Protein AF-A0A673AAR4-F1 (afdb_monomer)

Mean predicted aligned error: 10.94 Å

Foldseek 3Di:
DDPVVLLVVLLVCCVVPVQDELVNSCVVSVPPDDSVVSLVSCVVVVGRHDHDDPPPPPDPCPVVVVVVCVVCVPPDPVVVVVVPPD

Radius of gyration: 21.32 Å; Cα contacts (8 Å, |Δi|>4): 52; chains: 1; bounding box: 43×30×52 Å

InterPro domains:
  IPR002492 Transposase, Tc1-like [PF01498] (12-74)

Sequence (86 aa):
YSISSKRRMSNEMAKTQPMISSRELKDGLKLPVSTVTIRGHLCEANLSARSPCRVPLLKKDMLKRIQFAKEHINRPKEKWRKLMKV

pLDDT: mean 81.8, std 10.12, range [48.53, 91.88]

Secondary structure (DSSP, 8-state):
--HHHHHHHHHHHHHH-TT--HHHHHHHTT-SS-HHHHHHHHHHTT---SPPP-S--S-SSHHHHHHHHHHTTT--HHHHHHH---

Nearest PDB structures (foldseek):
  2aqf-assembly1_A  TM=6.968E-01  e=7.879E+00  Mus musculus
  7vdv-assembly1_W  TM=3.828E-01  e=8.916E+00  Homo sapiens

Organism: NCBI:txid375764

Solvent-accessible surface area (backbone atoms only — not comparable to full-atom values): 5279 Å² total; per-residue (Å²): 134,57,72,68,59,55,52,53,51,53,52,53,50,34,69,78,37,57,69,52,32,41,62,58,53,30,65,76,67,66,48,99,61,57,52,66,58,51,26,50,55,28,50,78,68,76,40,64,46,58,57,78,76,87,62,81,72,76,73,90,53,48,67,62,51,51,50,51,48,64,75,48,69,84,58,59,68,71,66,51,54,71,70,65,70,120

Structure (mmCIF, N/CA/C/O backbone):
data_AF-A0A673AAR4-F1
#
_entry.id   AF-A0A673AAR4-F1
#
loop_
_atom_site.group_PDB
_atom_site.id
_atom_site.type_symbol
_atom_site.label_atom_id
_atom_site.label_alt_id
_atom_site.label_comp_id
_atom_site.label_asym_id
_atom_site.label_entity_id
_atom_site.label_seq_id
_atom_site.pdbx_PDB_ins_code
_atom_site.Cartn_x
_atom_site.Cartn_y
_atom_site.Cartn_z
_atom_site.occupancy
_atom_site.B_iso_or_equiv
_atom_site.auth_seq_id
_atom_site.auth_comp_id
_atom_site.auth_asym_id
_atom_site.auth_atom_id
_atom_site.pdbx_PDB_model_num
ATOM 1 N N . TYR A 1 1 ? 18.810 2.619 -22.867 1.00 61.03 1 TYR A N 1
ATOM 2 C CA . TYR A 1 1 ? 18.419 3.462 -21.714 1.00 61.03 1 TYR A CA 1
ATOM 3 C C . TYR A 1 1 ? 19.086 2.952 -20.452 1.00 61.03 1 TYR A C 1
ATOM 5 O O . TYR A 1 1 ? 18.999 1.757 -20.186 1.00 61.03 1 TYR A O 1
ATOM 13 N N . SER A 1 2 ? 19.752 3.827 -19.696 1.00 76.31 2 SER A N 1
ATOM 14 C CA . SER A 1 2 ? 20.399 3.463 -18.432 1.00 76.31 2 SER A CA 1
ATOM 15 C C . SER A 1 2 ? 19.369 3.156 -17.332 1.00 76.31 2 SER A C 1
ATOM 17 O O . SER A 1 2 ? 18.203 3.564 -17.399 1.00 76.31 2 SER A O 1
ATOM 19 N N . ILE A 1 3 ? 19.802 2.438 -16.292 1.00 71.81 3 ILE A N 1
ATOM 20 C CA . ILE A 1 3 ? 18.983 2.104 -15.111 1.00 71.81 3 ILE A CA 1
ATOM 21 C C . ILE A 1 3 ? 18.482 3.380 -14.412 1.00 71.81 3 ILE A C 1
ATOM 23 O O . ILE A 1 3 ? 17.330 3.441 -13.980 1.00 71.81 3 ILE A O 1
ATOM 27 N N . SER A 1 4 ? 19.310 4.430 -14.370 1.00 76.56 4 SER A N 1
ATOM 28 C CA . SER A 1 4 ? 18.955 5.731 -13.795 1.00 76.56 4 SER A CA 1
ATOM 29 C C . SER A 1 4 ? 17.813 6.421 -14.551 1.00 76.56 4 SER A C 1
ATOM 31 O O . SER A 1 4 ? 16.893 6.941 -13.917 1.00 76.56 4 SER A O 1
ATOM 33 N N . SER A 1 5 ? 17.794 6.356 -15.888 1.00 83.31 5 SER A N 1
ATOM 34 C CA . SER A 1 5 ? 16.686 6.889 -16.695 1.00 83.31 5 SER A CA 1
ATOM 35 C C . SER A 1 5 ? 15.375 6.150 -16.419 1.00 83.31 5 SER A C 1
ATOM 37 O O . SER A 1 5 ? 14.337 6.780 -16.236 1.00 83.31 5 SER A O 1
ATOM 39 N N . LYS A 1 6 ? 15.420 4.814 -16.323 1.00 82.25 6 LYS A N 1
ATOM 40 C CA . LYS A 1 6 ? 14.241 3.986 -16.013 1.00 82.25 6 LYS A CA 1
ATOM 41 C C . LYS A 1 6 ? 13.678 4.270 -14.615 1.00 82.25 6 LYS A C 1
ATOM 43 O O . LYS A 1 6 ? 12.462 4.334 -14.452 1.00 82.25 6 LYS A O 1
ATOM 48 N N . ARG A 1 7 ? 14.551 4.516 -13.631 1.00 83.75 7 ARG A N 1
ATOM 49 C CA . ARG A 1 7 ? 14.158 4.936 -12.274 1.00 83.75 7 ARG A CA 1
ATOM 50 C C . ARG A 1 7 ? 13.424 6.277 -12.293 1.00 83.75 7 ARG A C 1
ATOM 52 O O . ARG A 1 7 ? 12.352 6.392 -11.708 1.00 83.75 7 ARG A O 1
ATOM 59 N N . ARG A 1 8 ? 13.964 7.266 -13.014 1.00 88.38 8 ARG A N 1
ATOM 60 C CA . ARG A 1 8 ? 13.338 8.589 -13.153 1.00 88.38 8 ARG A CA 1
ATOM 61 C C . ARG A 1 8 ? 11.950 8.491 -13.789 1.00 88.38 8 ARG A C 1
ATOM 63 O O . ARG A 1 8 ? 11.008 9.053 -13.245 1.00 88.38 8 ARG A O 1
ATOM 70 N N . MET A 1 9 ? 11.809 7.728 -14.874 1.00 88.50 9 MET A N 1
ATOM 71 C CA . MET A 1 9 ? 10.510 7.528 -15.531 1.00 88.50 9 MET A CA 1
ATOM 72 C C . MET A 1 9 ? 9.482 6.868 -14.605 1.00 88.50 9 MET A C 1
ATOM 74 O O . MET A 1 9 ? 8.345 7.321 -14.546 1.00 88.50 9 MET A O 1
ATOM 78 N N . SER A 1 10 ? 9.884 5.857 -13.825 1.00 87.50 10 SER A N 1
ATOM 79 C CA . SER A 1 10 ? 8.994 5.221 -12.844 1.00 87.50 10 SER A CA 1
ATOM 80 C C . SER A 1 10 ? 8.480 6.210 -11.797 1.00 87.50 10 SER A C 1
ATOM 82 O O . SER A 1 10 ? 7.310 6.145 -11.426 1.00 87.50 10 SER A O 1
ATOM 84 N N . ASN A 1 11 ? 9.331 7.125 -11.327 1.00 89.44 11 ASN A N 1
ATOM 85 C CA . ASN A 1 11 ? 8.932 8.138 -10.352 1.00 89.44 11 ASN A CA 1
ATOM 86 C C . ASN A 1 11 ? 7.954 9.152 -10.959 1.00 89.44 11 ASN A C 1
ATOM 88 O O . ASN A 1 11 ? 6.961 9.492 -10.324 1.00 89.44 11 ASN A O 1
ATOM 92 N N . GLU A 1 12 ? 8.194 9.605 -12.190 1.00 91.12 12 GLU A N 1
ATOM 93 C CA . GLU A 1 12 ? 7.286 10.533 -12.878 1.00 91.12 12 GLU A CA 1
ATOM 94 C C . GLU A 1 12 ? 5.921 9.892 -13.181 1.00 91.12 12 GLU A C 1
ATOM 96 O O . GLU A 1 12 ? 4.875 10.508 -12.968 1.00 91.12 12 GLU A O 1
ATOM 101 N N . MET A 1 13 ? 5.901 8.616 -13.573 1.00 90.44 13 MET A N 1
ATOM 102 C CA . MET A 1 13 ? 4.651 7.870 -13.753 1.00 90.44 13 MET A CA 1
ATOM 103 C C . MET A 1 13 ? 3.882 7.721 -12.436 1.00 90.44 13 MET A C 1
ATOM 105 O O . MET A 1 13 ? 2.676 7.940 -12.400 1.00 90.44 13 MET A O 1
ATOM 109 N N . ALA A 1 14 ? 4.571 7.413 -11.336 1.00 87.88 14 ALA A N 1
ATOM 110 C CA . ALA A 1 14 ? 3.934 7.300 -10.025 1.00 87.88 14 ALA A CA 1
ATOM 111 C C . ALA A 1 14 ? 3.410 8.648 -9.490 1.00 87.88 14 ALA A C 1
ATOM 113 O O . ALA A 1 14 ? 2.408 8.670 -8.780 1.00 87.88 14 ALA A O 1
ATOM 114 N N . LYS A 1 15 ? 4.042 9.777 -9.840 1.00 88.69 15 LYS A N 1
ATOM 115 C CA . LYS A 1 15 ? 3.546 11.123 -9.494 1.00 88.69 15 LYS A CA 1
ATOM 116 C C . LYS A 1 15 ? 2.305 11.514 -10.293 1.00 88.69 15 LYS A C 1
ATOM 118 O O . LYS A 1 15 ? 1.365 12.063 -9.730 1.00 88.69 15 LYS A O 1
ATOM 123 N N . THR A 1 16 ? 2.314 11.249 -11.599 1.00 89.88 16 THR A N 1
ATOM 124 C CA . THR A 1 16 ? 1.192 11.580 -12.496 1.00 89.88 16 THR A CA 1
ATOM 125 C C . THR A 1 16 ? -0.010 10.665 -12.272 1.00 89.88 16 THR A C 1
ATOM 127 O O . THR A 1 16 ? -1.150 11.098 -12.418 1.00 89.88 16 THR A O 1
ATOM 130 N N . GLN A 1 17 ? 0.232 9.413 -11.875 1.00 86.50 17 GLN A N 1
ATOM 131 C CA . GLN A 1 17 ? -0.796 8.413 -11.603 1.00 86.50 17 GLN A CA 1
ATOM 132 C C . GLN A 1 17 ? -0.539 7.728 -10.250 1.00 86.50 17 GLN A C 1
ATOM 134 O O . GLN A 1 17 ? -0.033 6.610 -10.210 1.00 86.50 17 GLN A O 1
ATOM 139 N N . PRO A 1 18 ? -0.934 8.333 -9.115 1.00 81.69 18 PRO A N 1
ATOM 140 C CA . PRO A 1 18 ? -0.633 7.805 -7.774 1.00 81.69 18 PRO A CA 1
ATOM 141 C C . PRO A 1 18 ? -1.278 6.443 -7.458 1.00 81.69 18 PRO A C 1
ATOM 143 O O . PRO A 1 18 ? -0.931 5.801 -6.465 1.00 81.69 18 PRO A O 1
ATOM 146 N N . MET A 1 19 ? -2.227 6.001 -8.289 1.00 83.06 19 MET A N 1
ATOM 147 C CA . MET A 1 19 ? -2.901 4.702 -8.187 1.00 83.06 19 MET A CA 1
ATOM 148 C C 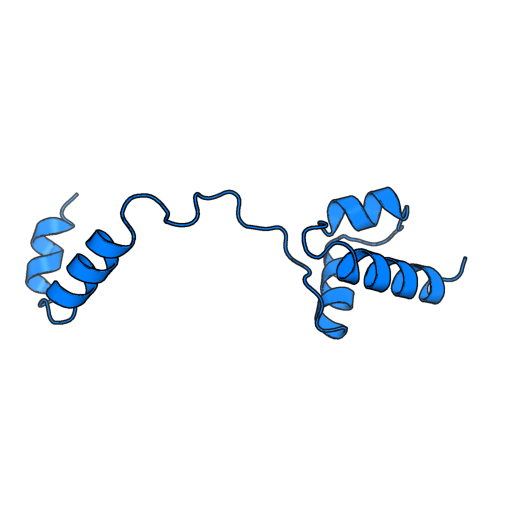. MET A 1 19 ? -2.198 3.592 -8.986 1.00 83.06 19 MET A C 1
ATOM 150 O O . MET A 1 19 ? -2.610 2.435 -8.876 1.00 83.06 19 MET A O 1
ATOM 154 N N . ILE A 1 20 ? -1.166 3.916 -9.777 1.00 85.69 20 ILE A N 1
ATOM 155 C CA . ILE A 1 20 ? -0.467 2.935 -10.610 1.00 85.69 20 ILE A CA 1
ATOM 156 C C . ILE A 1 20 ? 0.241 1.900 -9.735 1.00 85.69 20 ILE A C 1
ATOM 158 O O . ILE A 1 20 ? 0.939 2.215 -8.767 1.00 85.69 20 ILE A O 1
ATOM 162 N N . SER A 1 21 ? 0.050 0.624 -10.050 1.00 86.12 21 SER A N 1
ATO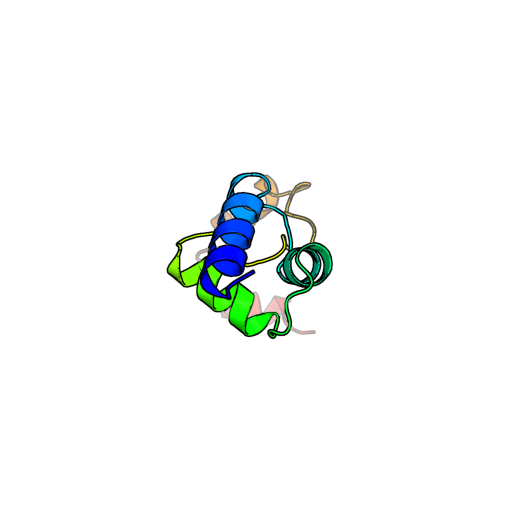M 163 C CA . SER A 1 21 ? 0.668 -0.456 -9.295 1.00 86.12 21 SER A CA 1
ATOM 164 C C . SER A 1 21 ? 2.124 -0.684 -9.702 1.00 86.12 21 SER A C 1
ATOM 166 O O . SER A 1 21 ? 2.527 -0.502 -10.849 1.00 86.12 21 SER A O 1
ATOM 168 N N . SER A 1 22 ? 2.920 -1.217 -8.771 1.00 87.94 22 SER A N 1
ATOM 169 C CA . SER A 1 22 ? 4.287 -1.675 -9.080 1.00 87.94 22 SER A CA 1
ATOM 170 C C . SER A 1 22 ? 4.356 -2.746 -10.184 1.00 87.94 22 SER A C 1
ATOM 172 O O . SER A 1 22 ? 5.407 -2.907 -10.799 1.00 87.94 22 SER A O 1
ATOM 174 N N . ARG A 1 23 ? 3.260 -3.480 -10.438 1.00 89.00 23 ARG A N 1
ATOM 175 C CA . ARG A 1 23 ? 3.156 -4.448 -11.544 1.00 89.00 23 ARG A CA 1
ATOM 176 C C . ARG A 1 23 ? 2.985 -3.729 -12.880 1.00 89.00 23 ARG A C 1
ATOM 178 O O . ARG A 1 23 ? 3.774 -3.958 -13.785 1.00 89.00 23 ARG A O 1
ATOM 185 N N . GLU A 1 24 ? 2.048 -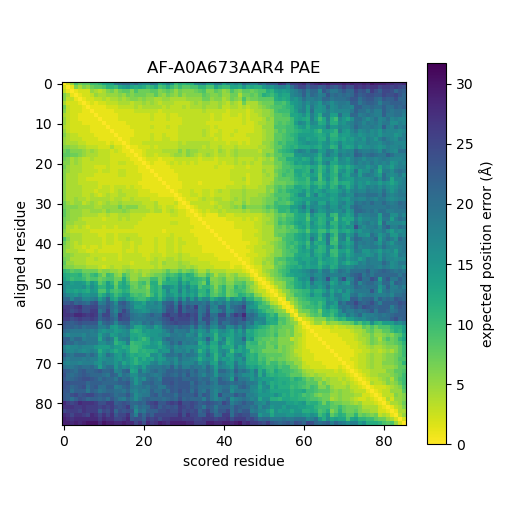2.788 -12.951 1.00 89.56 24 GLU A N 1
ATOM 186 C CA . GLU A 1 24 ? 1.826 -1.957 -14.141 1.00 89.56 24 GLU A CA 1
ATOM 187 C C . GLU A 1 24 ? 3.065 -1.129 -14.502 1.00 89.56 24 GLU A C 1
ATOM 189 O O . GLU A 1 24 ? 3.423 -1.047 -15.672 1.00 89.56 24 GLU A O 1
ATOM 194 N N . LEU A 1 25 ? 3.788 -0.592 -13.511 1.00 89.50 25 LEU A N 1
ATOM 195 C CA . LEU A 1 25 ? 5.072 0.081 -13.746 1.00 89.50 25 LEU A CA 1
ATOM 196 C C . LEU A 1 25 ? 6.138 -0.866 -14.313 1.00 89.50 25 LEU A C 1
ATOM 198 O O . LEU A 1 25 ? 6.906 -0.472 -15.190 1.00 89.50 25 LEU A O 1
ATOM 202 N N . LYS A 1 26 ? 6.201 -2.113 -13.828 1.00 90.31 26 LYS A N 1
ATOM 203 C CA . LYS A 1 26 ? 7.158 -3.112 -14.322 1.00 90.31 26 LYS A CA 1
ATOM 204 C C . LYS A 1 26 ? 6.888 -3.455 -15.784 1.00 90.31 26 LYS A C 1
ATOM 206 O O . LYS A 1 26 ? 7.829 -3.464 -16.579 1.00 90.31 26 LYS A O 1
ATOM 211 N N . ASP A 1 27 ? 5.627 -3.718 -16.109 1.00 90.56 27 ASP A N 1
ATOM 212 C CA . ASP A 1 27 ? 5.208 -4.163 -17.436 1.00 90.56 27 ASP A CA 1
ATOM 213 C C . ASP A 1 27 ? 5.241 -2.998 -18.438 1.00 90.56 27 ASP A C 1
ATOM 215 O O . ASP A 1 27 ? 5.799 -3.137 -19.528 1.00 90.56 27 ASP A O 1
ATOM 219 N N . GLY A 1 28 ? 4.767 -1.813 -18.036 1.00 89.25 28 GLY A N 1
ATOM 220 C CA . GLY A 1 28 ? 4.768 -0.604 -18.862 1.00 89.25 28 GLY A CA 1
ATOM 221 C C . GLY A 1 28 ? 6.171 -0.096 -19.209 1.00 89.25 28 GLY A C 1
ATOM 222 O O . GLY A 1 28 ? 6.420 0.303 -20.344 1.00 89.25 28 GLY A O 1
ATOM 223 N N . LEU A 1 29 ? 7.120 -0.165 -18.266 1.00 88.44 29 LEU A N 1
ATOM 224 C CA . LEU A 1 29 ? 8.513 0.259 -18.488 1.00 88.44 29 LEU A CA 1
ATOM 225 C C . LEU A 1 29 ? 9.459 -0.892 -18.872 1.00 88.44 29 LEU A C 1
ATOM 227 O O . LEU A 1 29 ? 10.668 -0.667 -19.033 1.00 88.44 29 LEU A O 1
ATOM 231 N N . LYS A 1 30 ? 8.936 -2.120 -19.006 1.00 89.50 30 LYS A N 1
ATOM 232 C CA . LYS A 1 30 ? 9.693 -3.350 -19.307 1.00 89.50 30 LYS A CA 1
ATOM 233 C C . LYS A 1 30 ? 10.964 -3.444 -18.453 1.00 89.50 30 LYS A C 1
ATOM 235 O O . LYS A 1 30 ? 12.100 -3.471 -18.950 1.00 89.50 30 LYS A O 1
ATOM 240 N N . LEU A 1 31 ? 10.778 -3.367 -17.136 1.00 86.44 31 LEU A N 1
ATOM 241 C CA . LEU A 1 31 ? 11.878 -3.361 -16.176 1.00 86.44 31 LEU A CA 1
ATOM 242 C C . LEU A 1 31 ? 12.333 -4.799 -15.870 1.00 86.44 31 LEU A C 1
ATOM 244 O O . LEU A 1 31 ? 11.509 -5.608 -15.443 1.00 86.44 31 LEU A O 1
ATOM 248 N N . PRO A 1 32 ? 13.638 -5.119 -15.980 1.00 88.94 32 PRO A N 1
ATOM 249 C CA . PRO A 1 32 ? 14.172 -6.437 -15.626 1.00 88.94 32 PRO A CA 1
ATOM 250 C C . PRO A 1 32 ? 14.363 -6.596 -14.106 1.00 88.94 32 PRO A C 1
ATOM 252 O O . PRO A 1 32 ? 15.211 -7.358 -13.660 1.00 88.94 32 PRO A O 1
ATOM 255 N N . VAL A 1 33 ? 13.621 -5.840 -13.290 1.00 88.56 33 VAL A N 1
ATOM 256 C CA . VAL A 1 33 ? 13.737 -5.863 -11.828 1.00 88.56 33 VAL A CA 1
ATOM 257 C C . VAL A 1 33 ? 12.455 -6.367 -11.186 1.00 88.56 33 VAL A C 1
ATOM 259 O O . VAL A 1 33 ? 11.368 -6.337 -11.770 1.00 88.56 33 VAL A O 1
ATOM 262 N N . SER A 1 34 ? 12.584 -6.859 -9.959 1.00 91.31 34 SER A N 1
ATOM 263 C CA . SER A 1 34 ? 11.439 -7.336 -9.196 1.00 91.31 34 SER A CA 1
ATOM 264 C C . SER A 1 34 ? 10.494 -6.185 -8.822 1.00 91.31 34 SER A C 1
ATOM 266 O O . SER A 1 34 ? 10.907 -5.036 -8.654 1.00 91.31 34 SER A O 1
ATOM 268 N N . THR A 1 35 ? 9.211 -6.497 -8.613 1.00 90.56 35 THR A N 1
ATOM 269 C CA . THR A 1 35 ? 8.247 -5.508 -8.098 1.00 90.56 35 THR A CA 1
ATOM 270 C C . THR A 1 35 ? 8.603 -5.036 -6.688 1.00 90.56 35 THR A C 1
ATOM 272 O O . THR A 1 35 ? 8.235 -3.929 -6.311 1.00 90.56 35 THR A O 1
ATOM 275 N N . VAL A 1 36 ? 9.333 -5.844 -5.909 1.00 90.62 36 VAL A N 1
ATOM 276 C CA . VAL A 1 36 ? 9.837 -5.475 -4.576 1.00 90.62 36 VAL A CA 1
ATOM 277 C C . VAL A 1 36 ? 10.837 -4.329 -4.692 1.00 90.62 36 VAL A C 1
ATOM 279 O O . VAL A 1 36 ? 10.693 -3.329 -3.997 1.00 90.62 36 VAL A O 1
ATOM 282 N N . THR A 1 37 ? 11.785 -4.435 -5.624 1.00 90.56 37 THR A N 1
ATOM 283 C CA . THR A 1 37 ? 12.790 -3.399 -5.897 1.00 90.56 37 THR A CA 1
ATOM 284 C C . THR A 1 37 ? 12.140 -2.097 -6.363 1.00 90.56 37 THR A C 1
ATOM 286 O O . THR A 1 37 ? 12.493 -1.025 -5.882 1.00 90.56 37 THR A O 1
ATOM 289 N N . ILE A 1 38 ? 11.134 -2.185 -7.243 1.00 90.12 38 ILE A N 1
ATOM 290 C CA . ILE A 1 38 ? 10.365 -1.013 -7.697 1.00 90.12 38 ILE A CA 1
ATOM 291 C C . ILE A 1 38 ? 9.691 -0.326 -6.505 1.00 90.12 38 ILE A C 1
ATOM 293 O O . ILE A 1 38 ? 9.798 0.887 -6.357 1.00 90.12 38 ILE A O 1
ATOM 297 N N . ARG A 1 39 ? 9.043 -1.093 -5.617 1.00 90.56 39 ARG A N 1
ATOM 298 C CA . ARG A 1 39 ? 8.423 -0.529 -4.411 1.00 90.56 39 ARG A CA 1
ATOM 299 C C . ARG A 1 39 ? 9.439 0.112 -3.472 1.00 90.56 39 ARG A C 1
ATOM 301 O O . ARG A 1 39 ? 9.162 1.195 -2.978 1.00 90.56 39 ARG A O 1
ATOM 308 N N . GLY A 1 40 ? 10.590 -0.524 -3.251 1.00 91.88 40 GLY A N 1
ATOM 309 C CA . GLY A 1 40 ? 11.671 0.033 -2.432 1.00 91.88 40 GLY A CA 1
ATOM 310 C C . GLY A 1 40 ? 12.114 1.407 -2.935 1.00 91.88 40 GLY A C 1
ATOM 311 O O . GLY A 1 40 ? 12.085 2.370 -2.178 1.00 91.88 40 GLY A O 1
ATOM 312 N N . HIS A 1 41 ? 12.389 1.527 -4.237 1.00 90.12 41 HIS A N 1
ATOM 313 C CA . HIS A 1 41 ? 12.768 2.804 -4.849 1.00 90.12 41 HIS A CA 1
ATOM 314 C C . HIS A 1 41 ? 11.675 3.878 -4.762 1.00 90.12 41 HIS A C 1
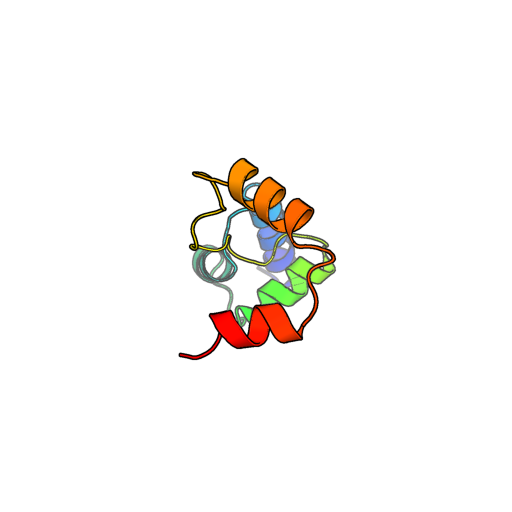ATOM 316 O O . HIS A 1 41 ? 11.988 5.049 -4.564 1.00 90.12 41 HIS A O 1
ATOM 322 N N . LEU A 1 42 ? 10.404 3.502 -4.931 1.00 90.31 42 LEU A N 1
ATOM 323 C CA . LEU A 1 42 ? 9.292 4.442 -4.779 1.00 90.31 42 LEU A CA 1
ATOM 324 C C . LEU A 1 42 ? 9.175 4.926 -3.328 1.00 90.31 42 LEU A C 1
ATOM 326 O O . LEU A 1 42 ? 9.004 6.122 -3.109 1.00 90.31 42 LEU A O 1
ATOM 330 N N . CYS A 1 43 ? 9.334 4.030 -2.349 1.00 89.75 43 CYS A N 1
ATOM 331 C CA . CYS A 1 43 ? 9.346 4.388 -0.931 1.00 89.75 43 CYS A CA 1
ATOM 332 C C . CYS A 1 43 ? 10.512 5.326 -0.580 1.00 89.75 43 CYS A C 1
ATOM 334 O O . CYS A 1 43 ? 10.289 6.313 0.110 1.00 89.75 43 CYS A O 1
ATOM 336 N N . GLU A 1 44 ? 11.726 5.068 -1.084 1.00 91.38 44 GLU A N 1
ATOM 337 C CA . GLU A 1 44 ? 12.886 5.968 -0.920 1.00 91.38 44 GLU A CA 1
ATOM 338 C C . GLU A 1 44 ? 12.614 7.374 -1.477 1.00 91.38 44 GLU A C 1
ATOM 340 O O . GLU A 1 44 ? 13.109 8.367 -0.951 1.00 91.38 44 GLU A O 1
ATOM 345 N N . ALA A 1 45 ? 11.805 7.464 -2.535 1.00 89.38 45 ALA A N 1
ATOM 346 C CA . ALA A 1 45 ? 11.388 8.719 -3.150 1.00 89.38 45 ALA A CA 1
ATOM 347 C C . ALA A 1 45 ? 10.127 9.340 -2.509 1.00 89.38 45 ALA A C 1
ATOM 349 O O . ALA A 1 45 ? 9.607 10.317 -3.046 1.00 89.38 45 ALA A O 1
ATOM 350 N N . ASN A 1 46 ? 9.625 8.793 -1.394 1.00 89.06 46 ASN A N 1
ATOM 351 C CA . ASN A 1 46 ? 8.374 9.194 -0.733 1.00 89.06 46 ASN A CA 1
ATOM 352 C C . ASN A 1 46 ? 7.125 9.121 -1.638 1.00 89.06 46 ASN A C 1
ATOM 354 O O . ASN A 1 46 ? 6.183 9.896 -1.483 1.00 89.06 46 ASN A O 1
ATOM 358 N N . LEU A 1 47 ? 7.103 8.189 -2.595 1.00 88.06 47 LEU A N 1
ATOM 359 C CA . LEU A 1 47 ? 5.989 7.981 -3.523 1.00 88.06 47 LEU A CA 1
ATOM 360 C C . LEU A 1 47 ? 5.132 6.773 -3.128 1.00 88.06 47 LEU A C 1
ATOM 362 O O . LEU A 1 47 ? 5.595 5.822 -2.493 1.00 88.06 47 LEU A O 1
ATOM 366 N N . SER A 1 48 ? 3.865 6.792 -3.554 1.00 78.12 48 SER A N 1
ATOM 367 C CA . SER A 1 48 ? 2.951 5.666 -3.356 1.00 78.12 48 SER A CA 1
ATOM 368 C C . SER A 1 48 ? 3.460 4.428 -4.093 1.00 78.12 48 SER A C 1
ATOM 370 O O . SER A 1 48 ? 3.529 4.385 -5.318 1.00 78.12 48 SER A O 1
ATOM 372 N N . ALA A 1 49 ? 3.811 3.401 -3.324 1.00 72.75 49 ALA A N 1
ATOM 373 C CA . ALA A 1 49 ? 4.308 2.127 -3.834 1.00 72.75 49 ALA A CA 1
ATOM 374 C C . ALA A 1 49 ? 3.264 0.997 -3.754 1.00 72.75 49 ALA A C 1
ATOM 376 O O . ALA A 1 49 ? 3.529 -0.138 -4.169 1.00 72.75 49 ALA A O 1
ATOM 377 N N . ARG A 1 50 ? 2.093 1.264 -3.160 1.00 73.62 50 ARG A N 1
ATOM 378 C CA . ARG A 1 50 ? 1.067 0.255 -2.872 1.00 73.62 50 ARG A CA 1
ATOM 379 C C . ARG A 1 50 ? -0.189 0.514 -3.688 1.00 73.62 50 ARG A C 1
ATOM 381 O O . ARG A 1 50 ? -0.674 1.634 -3.771 1.00 73.62 50 ARG A O 1
ATOM 388 N N . SER A 1 51 ? -0.740 -0.562 -4.235 1.00 66.62 51 SER A N 1
ATOM 389 C CA . SER A 1 51 ? -2.062 -0.534 -4.848 1.00 66.62 51 SER A CA 1
ATOM 390 C C . SER A 1 51 ? -3.130 -0.255 -3.785 1.00 66.62 51 SER A C 1
ATOM 392 O O . SER A 1 51 ? -2.998 -0.743 -2.656 1.00 66.62 51 SER A O 1
ATOM 394 N N . PRO A 1 52 ? -4.202 0.476 -4.129 1.00 66.06 52 PRO A N 1
ATOM 395 C CA . PRO A 1 52 ? -5.331 0.660 -3.230 1.00 66.06 52 PRO A CA 1
ATOM 396 C C . PRO A 1 52 ? -5.931 -0.692 -2.829 1.00 66.06 52 PRO A C 1
ATOM 398 O O . PRO A 1 52 ? -6.010 -1.630 -3.628 1.00 66.06 52 PRO A O 1
ATOM 401 N N . CYS A 1 53 ? -6.346 -0.798 -1.568 1.00 70.25 53 CYS A N 1
ATOM 402 C CA . CYS A 1 53 ? -6.957 -2.015 -1.054 1.00 70.25 53 CYS A CA 1
ATOM 403 C C . CYS A 1 53 ? -8.316 -2.243 -1.739 1.00 70.25 53 CYS A C 1
ATOM 405 O O . CYS A 1 53 ? -9.152 -1.344 -1.758 1.00 70.25 53 CYS A O 1
ATOM 407 N N . ARG A 1 54 ? -8.543 -3.445 -2.290 1.00 63.88 54 ARG A N 1
ATOM 408 C CA . ARG A 1 54 ? -9.801 -3.826 -2.968 1.00 63.88 54 ARG A CA 1
ATOM 409 C C . ARG A 1 54 ? -10.973 -4.074 -2.010 1.00 63.88 54 ARG A C 1
ATOM 411 O O . ARG A 1 54 ? -12.091 -4.291 -2.467 1.00 63.88 54 ARG A O 1
ATOM 418 N N . VAL A 1 55 ? -10.734 -4.081 -0.698 1.00 67.75 55 VAL A N 1
ATOM 419 C CA . VAL A 1 55 ? -11.815 -4.179 0.292 1.00 67.75 55 VAL A CA 1
ATOM 420 C C . VAL A 1 55 ? -12.671 -2.915 0.253 1.00 67.75 55 VAL A C 1
ATOM 422 O O . VAL A 1 55 ? -12.135 -1.831 0.008 1.00 67.75 55 VAL A O 1
ATOM 425 N N . PRO A 1 56 ? -13.989 -3.012 0.503 1.00 61.62 56 PRO A N 1
ATOM 426 C CA . PRO A 1 56 ? -14.822 -1.829 0.561 1.00 61.62 56 PRO A CA 1
ATOM 427 C C . PRO A 1 56 ? -14.290 -0.912 1.661 1.00 61.62 56 PRO A C 1
ATOM 429 O O . PRO A 1 56 ? -14.380 -1.217 2.851 1.00 61.62 56 PRO A O 1
ATOM 432 N N . LEU A 1 57 ? -13.746 0.234 1.244 1.00 63.97 57 LEU A N 1
ATOM 433 C CA . LEU A 1 57 ? -13.609 1.390 2.114 1.00 63.97 57 LEU A CA 1
ATOM 434 C C . LEU A 1 57 ? -14.984 1.601 2.745 1.00 63.97 57 LEU A C 1
ATOM 436 O O . LEU A 1 57 ? -15.992 1.656 2.039 1.00 63.97 57 LEU A O 1
ATOM 440 N N . LEU A 1 58 ? -15.016 1.589 4.071 1.00 64.81 58 LEU A N 1
ATOM 441 C CA . LEU A 1 58 ? -16.205 1.587 4.915 1.00 64.81 58 LEU A CA 1
ATOM 442 C C . LEU A 1 58 ? -17.152 2.740 4.545 1.00 64.81 58 LEU A C 1
ATOM 444 O O . LEU A 1 58 ? -17.032 3.826 5.093 1.00 64.81 58 LEU A O 1
ATOM 448 N N . LYS A 1 59 ? -18.077 2.530 3.602 1.00 62.28 59 LYS A N 1
ATOM 449 C CA . LYS A 1 59 ? -18.910 3.618 3.054 1.00 62.28 59 LYS A CA 1
ATOM 450 C C . LYS A 1 59 ? -20.364 3.607 3.526 1.00 62.28 59 LYS A C 1
ATOM 452 O O . LYS A 1 59 ? -20.953 4.672 3.611 1.00 62.28 59 LYS A O 1
ATOM 457 N N . LYS A 1 60 ? -20.953 2.449 3.855 1.00 65.75 60 LYS A N 1
ATOM 458 C CA . LYS A 1 60 ? -22.404 2.378 4.133 1.00 65.75 60 LYS A CA 1
ATOM 459 C C . LYS A 1 60 ? -22.810 2.720 5.572 1.00 65.75 60 LYS A C 1
ATOM 461 O O . LYS A 1 60 ? -23.828 3.365 5.758 1.00 65.75 60 LYS A O 1
ATOM 466 N N . ASP A 1 61 ? -22.006 2.366 6.578 1.00 74.69 61 ASP A N 1
ATOM 467 C CA . ASP A 1 61 ? -22.380 2.543 7.996 1.00 74.69 61 ASP A CA 1
ATOM 468 C C . ASP A 1 61 ? -21.241 3.118 8.855 1.00 74.69 61 ASP A C 1
ATOM 470 O O . ASP A 1 61 ? -21.133 2.812 10.043 1.00 74.69 61 ASP A O 1
ATOM 474 N N . MET A 1 62 ? -20.354 3.932 8.267 1.00 81.00 62 MET A N 1
ATOM 475 C CA . MET A 1 62 ? -19.197 4.499 8.980 1.00 81.00 62 MET A CA 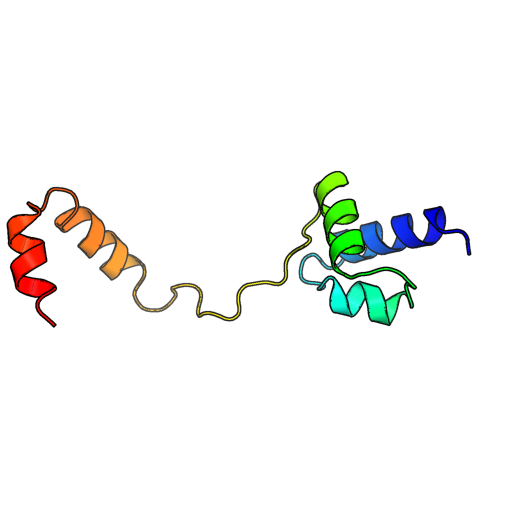1
ATOM 476 C C . MET A 1 62 ? -19.618 5.205 10.278 1.00 81.00 62 MET A C 1
ATOM 478 O O . MET A 1 62 ? -19.041 4.939 11.328 1.00 81.00 62 MET A O 1
ATOM 482 N N . LEU A 1 63 ? -20.668 6.031 10.227 1.00 83.12 63 LEU A N 1
ATOM 483 C CA . LEU A 1 63 ? -21.178 6.758 11.393 1.00 83.12 63 LEU A CA 1
ATOM 484 C C . LEU A 1 63 ? -21.708 5.821 12.483 1.00 83.12 63 LEU A C 1
ATOM 486 O O . LEU A 1 63 ? -21.326 5.969 13.639 1.00 83.12 63 LEU A O 1
ATOM 490 N N . LYS A 1 64 ? -22.515 4.813 12.125 1.00 8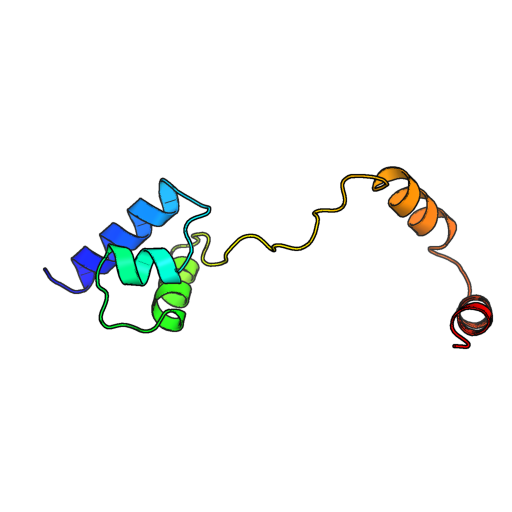5.12 64 LYS A N 1
ATOM 491 C CA . LYS A 1 64 ? -23.038 3.832 13.092 1.00 85.12 64 LYS A CA 1
ATOM 492 C C . LYS A 1 64 ? -21.915 3.027 13.745 1.00 85.12 64 LYS A C 1
ATOM 494 O O . LYS A 1 64 ? -21.983 2.732 14.930 1.00 85.12 64 LYS A O 1
ATOM 499 N N . ARG A 1 65 ? -20.855 2.705 12.997 1.00 82.94 65 ARG A N 1
ATOM 500 C CA . ARG A 1 65 ? -19.670 2.009 13.526 1.00 82.94 65 ARG A CA 1
ATOM 501 C C . ARG A 1 65 ? -18.850 2.890 14.462 1.00 8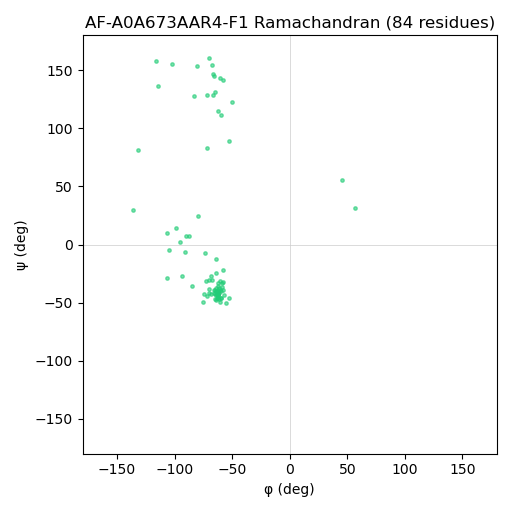2.94 65 ARG A C 1
ATOM 503 O O . ARG A 1 65 ? -18.414 2.404 15.498 1.00 82.94 65 ARG A O 1
ATOM 510 N N . ILE A 1 66 ? -18.654 4.164 14.116 1.00 87.50 66 ILE A N 1
ATOM 511 C CA . ILE A 1 66 ? -17.986 5.133 14.997 1.00 87.50 66 ILE A CA 1
ATOM 512 C C . ILE A 1 66 ? -18.794 5.306 16.282 1.00 87.50 66 ILE A C 1
ATOM 514 O O . ILE A 1 66 ? -18.218 5.276 17.366 1.00 87.50 66 ILE A O 1
ATOM 518 N N . GLN A 1 67 ? -20.115 5.437 16.165 1.00 90.25 67 GLN A N 1
ATOM 519 C CA . GLN A 1 67 ? -21.017 5.543 17.305 1.00 90.25 67 GLN A CA 1
ATOM 520 C C . GLN A 1 67 ? -20.936 4.294 18.192 1.00 90.25 67 GLN A C 1
ATOM 522 O O . GLN A 1 67 ? -20.657 4.407 19.382 1.00 90.25 67 GLN A O 1
ATOM 527 N N . PHE A 1 68 ? -21.038 3.103 17.597 1.00 88.25 68 PHE A N 1
ATOM 528 C CA . PHE A 1 68 ? -20.885 1.833 18.304 1.00 88.25 68 PHE A CA 1
ATOM 529 C C . PHE A 1 68 ? -19.529 1.723 19.018 1.00 88.25 68 PHE A C 1
ATOM 531 O O . PHE A 1 68 ? -19.471 1.305 20.173 1.00 88.25 68 PHE A O 1
ATOM 538 N N . ALA A 1 69 ? -18.434 2.121 18.361 1.00 87.88 69 ALA A N 1
ATOM 539 C CA . ALA A 1 69 ? -17.098 2.093 18.950 1.00 87.88 69 ALA A CA 1
ATOM 540 C C . ALA A 1 69 ? -16.970 3.055 20.140 1.00 87.88 69 ALA A C 1
ATOM 542 O O . ALA A 1 69 ? -16.416 2.669 21.166 1.00 87.88 69 ALA A O 1
ATOM 543 N N . LYS A 1 70 ? -17.516 4.274 20.031 1.00 91.06 70 LYS A N 1
ATOM 544 C CA . LYS A 1 70 ? -17.550 5.252 21.131 1.00 91.06 70 LYS A CA 1
ATOM 545 C C . LYS A 1 70 ? -18.358 4.737 22.322 1.00 91.06 70 LYS A C 1
ATOM 547 O O . LYS A 1 70 ? -17.883 4.812 23.449 1.00 91.06 70 LYS A O 1
ATOM 552 N N . GLU A 1 71 ? -19.537 4.170 22.074 1.00 91.00 71 GLU A N 1
ATOM 553 C CA . GLU A 1 71 ? -20.413 3.612 23.116 1.00 91.00 71 GLU A CA 1
ATOM 554 C C . GLU A 1 71 ? -19.771 2.441 23.867 1.00 91.00 71 GLU A C 1
ATOM 556 O O . GLU A 1 71 ? -19.997 2.260 25.063 1.00 91.00 71 GLU A O 1
ATOM 561 N N . HIS A 1 72 ? -18.948 1.648 23.182 1.00 87.94 72 HIS A N 1
ATOM 562 C CA . HIS A 1 72 ? -18.372 0.428 23.742 1.00 87.94 72 HIS A CA 1
ATOM 563 C C . HIS A 1 72 ? -16.879 0.546 24.086 1.00 87.94 72 HIS A C 1
ATOM 565 O O . HIS A 1 72 ? -16.270 -0.466 24.438 1.00 87.94 72 HIS A O 1
ATOM 571 N N . ILE A 1 73 ? -16.295 1.752 24.045 1.00 87.50 73 ILE A N 1
ATOM 572 C CA . ILE A 1 73 ? -14.858 1.974 24.289 1.00 87.50 73 ILE A CA 1
ATOM 573 C C . ILE A 1 73 ? -14.431 1.544 25.702 1.00 87.50 73 ILE A C 1
ATOM 575 O O . ILE A 1 73 ? -13.382 0.933 25.874 1.00 87.50 73 ILE A O 1
ATOM 579 N N . ASN A 1 74 ? -15.297 1.771 26.695 1.00 87.50 74 ASN A N 1
ATOM 580 C CA . ASN A 1 74 ? -15.057 1.445 28.106 1.00 87.50 74 ASN A CA 1
ATOM 581 C C . ASN A 1 74 ? -15.704 0.119 28.533 1.00 87.50 74 ASN A C 1
ATOM 583 O O . ASN A 1 74 ? -15.881 -0.147 29.724 1.00 87.50 74 ASN A O 1
ATOM 587 N N . ARG A 1 75 ? -16.136 -0.718 27.582 1.00 81.81 75 ARG A N 1
ATOM 588 C CA . ARG A 1 75 ? -16.868 -1.939 27.922 1.00 81.81 75 ARG A CA 1
ATOM 589 C C . ARG A 1 75 ? -15.918 -2.974 28.562 1.00 81.81 75 ARG A C 1
ATOM 591 O O . ARG A 1 75 ? -14.915 -3.325 27.939 1.00 81.81 75 ARG A O 1
ATOM 598 N N . PRO A 1 76 ? -16.258 -3.542 29.738 1.00 85.56 76 PRO A N 1
ATOM 599 C CA . PRO A 1 76 ? -15.428 -4.543 30.406 1.00 85.56 76 PRO A CA 1
ATOM 600 C C . PRO A 1 76 ? -15.217 -5.802 29.558 1.00 85.56 76 PRO A C 1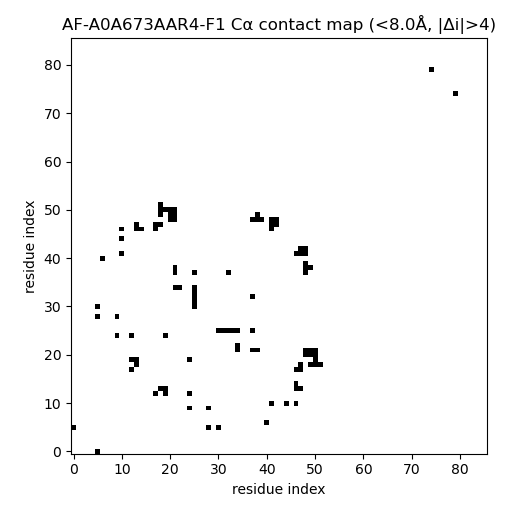
ATOM 602 O O . PRO A 1 76 ? -16.139 -6.279 28.882 1.00 85.56 76 PRO A O 1
ATOM 605 N N . LYS A 1 77 ? -14.017 -6.386 29.643 1.00 77.69 77 LYS A N 1
ATOM 606 C CA . LYS A 1 77 ? -13.606 -7.569 28.869 1.00 77.69 77 LYS A CA 1
ATOM 607 C C . LYS A 1 77 ? -14.504 -8.785 29.121 1.00 77.69 77 LYS A C 1
ATOM 609 O O . LYS A 1 77 ? -14.771 -9.530 28.178 1.00 77.69 77 LYS A O 1
ATOM 614 N N . GLU A 1 78 ? -15.042 -8.969 30.332 1.00 80.06 78 GLU A N 1
ATOM 615 C CA . GLU A 1 78 ? -16.006 -10.045 30.634 1.00 80.06 78 GLU A CA 1
ATOM 616 C C . GLU A 1 78 ? -17.258 -9.978 29.748 1.00 80.06 78 GLU A C 1
ATOM 618 O O . GLU A 1 78 ? -17.740 -11.010 29.277 1.00 80.06 78 GLU A O 1
ATOM 623 N N . LYS A 1 79 ? -17.765 -8.770 29.460 1.00 74.62 79 LYS A N 1
ATOM 624 C CA . LYS A 1 79 ? -18.961 -8.595 28.620 1.00 74.62 79 LYS A CA 1
ATOM 625 C C . LYS A 1 79 ? -18.686 -8.942 27.154 1.00 74.62 79 LYS A C 1
ATOM 627 O O . LYS A 1 79 ? -19.582 -9.441 26.479 1.00 74.62 79 LYS A O 1
ATOM 632 N N . TRP A 1 80 ? -17.455 -8.737 26.679 1.00 79.12 80 TRP A N 1
ATOM 633 C CA . TRP A 1 80 ? -17.033 -9.158 25.338 1.00 79.12 80 TRP A CA 1
ATOM 634 C C . TRP A 1 80 ? -16.917 -10.677 25.215 1.00 79.12 80 TRP A C 1
ATOM 636 O O . TRP A 1 80 ? -17.346 -11.239 24.209 1.00 79.12 80 TRP A O 1
ATOM 646 N N . ARG A 1 81 ? -16.424 -11.363 26.256 1.00 70.62 81 ARG A N 1
ATOM 647 C CA . ARG A 1 81 ? -16.326 -12.834 26.265 1.00 70.62 81 ARG A CA 1
ATOM 648 C C . ARG A 1 81 ? -17.684 -13.516 26.108 1.00 70.62 81 ARG A C 1
ATOM 650 O O . ARG A 1 81 ? -17.744 -14.575 25.506 1.00 70.62 81 ARG A O 1
ATOM 657 N N . LYS A 1 82 ? -18.771 -12.914 26.605 1.00 72.31 82 LYS A N 1
ATOM 658 C CA . LYS A 1 82 ? -20.132 -13.456 26.434 1.00 72.31 82 LYS A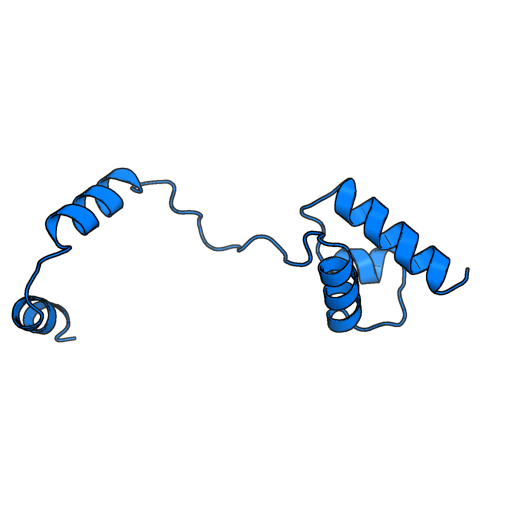 CA 1
ATOM 659 C C . LYS A 1 82 ? -20.629 -13.388 24.981 1.00 72.31 82 LYS A C 1
ATOM 661 O O . LYS A 1 82 ? -21.450 -14.208 24.601 1.00 72.31 82 LYS A O 1
ATOM 666 N N . LEU A 1 83 ? -20.124 -12.438 24.189 1.00 68.62 83 LEU A N 1
ATOM 667 C CA . LEU A 1 83 ? -20.494 -12.233 22.781 1.00 68.62 83 LEU A CA 1
ATOM 668 C C . LEU A 1 83 ? -19.571 -12.962 21.797 1.00 68.62 83 LEU A C 1
ATOM 670 O O . LEU A 1 83 ? -20.004 -13.297 20.704 1.00 68.62 83 LEU A O 1
ATOM 674 N N . MET A 1 84 ? -18.311 -13.200 22.174 1.00 66.12 84 MET A N 1
ATOM 675 C CA . MET A 1 84 ? -17.328 -13.913 21.346 1.00 66.12 84 MET A CA 1
ATOM 676 C C . MET A 1 84 ? -17.315 -15.431 21.569 1.00 66.12 84 MET A C 1
ATOM 678 O O . MET A 1 84 ? -16.430 -16.100 21.048 1.00 66.12 84 MET A O 1
ATOM 682 N N . LYS A 1 85 ? -18.258 -15.980 22.348 1.00 54.94 85 LYS A N 1
ATOM 683 C CA . LYS A 1 85 ? -18.492 -17.428 22.387 1.00 54.94 85 LYS A CA 1
ATOM 684 C C . LYS A 1 85 ? -19.164 -17.844 21.077 1.00 54.94 85 LYS A C 1
ATOM 686 O O . LYS A 1 85 ? -20.387 -17.911 20.999 1.00 54.94 85 LYS A O 1
ATOM 691 N N . VAL A 1 86 ? -18.326 -18.044 20.070 1.00 48.53 86 VAL A N 1
ATOM 692 C CA . VAL A 1 86 ? -18.564 -18.863 18.880 1.00 48.53 86 VAL A CA 1
ATOM 693 C C . VAL A 1 86 ? -17.660 -20.076 19.015 1.00 48.53 86 VAL A C 1
ATOM 695 O O . VAL A 1 86 ? -16.505 -19.875 19.459 1.00 48.53 86 VAL A O 1
#